Protein AF-A0A0V0SSB1-F1 (afdb_monomer_lite)

Sequence (75 aa):
LEGEGLKAIDGYAVTQDNYPIARQALVSRFGNPKRVIEHHIQAIADFRPNRDRTLRELHDELVTHVRSLRALNRD

Radius of gyration: 16.69 Å; chains: 1; bounding box: 37×26×40 Å

pLDDT: mean 93.25, std 6.68, range [52.12, 97.62]

Foldseek 3Di:
DDDPLCVQCVPDDPDPVCVVVSVVSCCVVPNDLPVLLVVLVVCLVPQDDDPVDDPVVSVVSNVVSVVSNVVSVVD

Structure (mmCIF, N/CA/C/O backbone):
data_AF-A0A0V0SSB1-F1
#
_entry.id   AF-A0A0V0SSB1-F1
#
loop_
_atom_site.group_PDB
_atom_site.id
_atom_site.type_symbol
_atom_site.label_atom_id
_atom_site.label_alt_id
_atom_site.label_comp_id
_atom_site.label_asym_id
_atom_site.label_entity_id
_atom_site.label_seq_id
_atom_site.pdbx_PDB_ins_code
_atom_site.Cartn_x
_atom_site.Cartn_y
_atom_site.Cartn_z
_atom_site.occupancy
_atom_site.B_iso_or_equiv
_atom_site.auth_seq_id
_atom_site.auth_comp_id
_atom_site.auth_asym_id
_atom_site.auth_atom_id
_atom_site.pdbx_PDB_model_num
ATOM 1 N N . LEU A 1 1 ? -13.610 -7.381 1.417 1.00 79.19 1 LEU A N 1
ATOM 2 C CA . LEU A 1 1 ? -12.572 -7.880 2.350 1.00 79.19 1 LEU A CA 1
ATOM 3 C C . LEU A 1 1 ? -12.953 -9.291 2.738 1.00 79.19 1 LEU A C 1
ATOM 5 O O . LEU A 1 1 ? -14.140 -9.556 2.854 1.00 79.19 1 LEU A O 1
ATOM 9 N N . GLU A 1 2 ? -11.975 -10.166 2.923 1.00 91.94 2 GLU A N 1
ATOM 10 C CA . GLU A 1 2 ? -12.185 -11.568 3.297 1.00 91.94 2 GLU A CA 1
ATOM 11 C C . GLU A 1 2 ? -11.189 -11.961 4.400 1.00 91.94 2 GLU A C 1
ATOM 13 O O . GLU A 1 2 ? -10.246 -11.216 4.694 1.00 91.94 2 GLU A O 1
ATOM 18 N N . GLY A 1 3 ? -11.403 -13.117 5.033 1.00 94.38 3 GLY A N 1
ATOM 19 C CA . GLY A 1 3 ? -10.482 -13.680 6.023 1.00 94.38 3 GLY A CA 1
ATOM 20 C C . GLY A 1 3 ? -10.229 -12.777 7.238 1.00 94.38 3 GLY A C 1
ATOM 21 O O . GLY A 1 3 ? -11.131 -12.111 7.745 1.00 94.38 3 GLY A O 1
ATOM 22 N N . GLU A 1 4 ? -8.985 -12.759 7.721 1.00 94.31 4 GLU A N 1
ATOM 23 C CA . GLU A 1 4 ? -8.584 -12.021 8.932 1.00 94.31 4 GLU A CA 1
ATOM 24 C C . GLU A 1 4 ? -8.762 -10.500 8.820 1.00 94.31 4 GLU A C 1
ATOM 26 O O . GLU A 1 4 ? -9.002 -9.835 9.827 1.00 94.31 4 GLU A O 1
ATOM 31 N N . GLY A 1 5 ? -8.688 -9.948 7.605 1.00 92.62 5 GLY A N 1
ATOM 32 C CA . GLY A 1 5 ? -8.945 -8.529 7.366 1.00 92.62 5 GLY A CA 1
ATOM 33 C C . GLY A 1 5 ? -10.411 -8.170 7.597 1.00 92.62 5 GLY A C 1
ATOM 34 O O . GLY A 1 5 ? -10.692 -7.169 8.246 1.00 92.62 5 GLY A O 1
ATOM 35 N N . LEU A 1 6 ? -11.341 -9.014 7.131 1.00 93.50 6 LEU A N 1
ATOM 36 C CA . LEU A 1 6 ? -12.769 -8.823 7.393 1.00 93.50 6 LEU A CA 1
ATOM 37 C C . LEU A 1 6 ? -13.071 -8.960 8.889 1.00 93.50 6 LEU A C 1
ATOM 39 O O . LEU A 1 6 ? -13.688 -8.069 9.462 1.00 93.50 6 LEU A O 1
ATOM 43 N N . LYS A 1 7 ? -12.541 -10.001 9.547 1.00 94.19 7 LYS A N 1
ATOM 44 C CA . LYS A 1 7 ? -12.705 -10.200 10.999 1.00 94.19 7 LYS A CA 1
ATOM 45 C C . LYS A 1 7 ? -12.211 -9.013 11.828 1.00 94.19 7 LYS A C 1
ATOM 47 O O . LYS A 1 7 ? -12.770 -8.725 12.878 1.00 94.19 7 LYS A O 1
ATOM 52 N N . ALA A 1 8 ? -11.157 -8.328 11.380 1.00 93.62 8 ALA A N 1
ATOM 53 C CA . ALA A 1 8 ? -10.605 -7.173 12.084 1.00 93.62 8 ALA A CA 1
ATOM 54 C C . ALA A 1 8 ? -11.522 -5.939 12.068 1.00 93.62 8 ALA A C 1
ATOM 56 O O . ALA A 1 8 ? -11.314 -5.036 12.876 1.00 93.62 8 ALA A O 1
ATOM 57 N N . ILE A 1 9 ? -12.507 -5.891 11.166 1.00 95.69 9 ILE A N 1
ATOM 58 C CA . ILE A 1 9 ? -13.418 -4.751 11.013 1.00 95.69 9 ILE A CA 1
ATOM 59 C C . ILE A 1 9 ? -14.904 -5.132 11.070 1.00 95.69 9 ILE A C 1
ATOM 61 O O . ILE A 1 9 ? -15.748 -4.262 10.893 1.00 95.69 9 ILE A O 1
ATOM 65 N N . ASP A 1 10 ? -15.226 -6.400 11.336 1.00 94.56 10 ASP A N 1
ATOM 66 C CA . ASP A 1 10 ? -16.596 -6.942 11.341 1.00 94.56 10 ASP A CA 1
ATOM 67 C C . ASP A 1 10 ? -17.512 -6.257 12.376 1.00 94.56 10 ASP A C 1
ATOM 69 O O . ASP A 1 10 ? -18.727 -6.206 12.223 1.00 94.56 10 ASP A O 1
ATOM 73 N N . GLY A 1 11 ? -16.922 -5.654 13.414 1.00 92.81 11 GLY A N 1
ATOM 74 C CA . GLY A 1 11 ? -17.639 -4.870 14.425 1.00 92.81 11 GLY A CA 1
ATOM 75 C C . GLY A 1 11 ? -18.021 -3.445 14.002 1.00 92.81 11 GLY A C 1
ATOM 76 O O . GLY A 1 11 ? -18.692 -2.756 14.769 1.00 92.81 11 GLY A O 1
ATOM 77 N N . TYR A 1 12 ? -17.603 -2.973 12.822 1.00 93.81 12 TYR A N 1
ATOM 78 C CA . TYR A 1 12 ? -17.942 -1.638 12.326 1.00 93.81 12 TYR A CA 1
ATOM 79 C C . TYR A 1 12 ? -19.100 -1.699 11.328 1.00 93.81 12 TYR A C 1
ATOM 81 O O . TYR A 1 12 ? -19.036 -2.398 10.319 1.00 93.81 12 TYR A O 1
ATOM 89 N N . ALA A 1 13 ? -20.142 -0.895 11.556 1.00 95.31 13 ALA A N 1
ATOM 90 C CA . ALA A 1 13 ? -21.197 -0.714 10.562 1.00 95.31 13 ALA A CA 1
ATOM 91 C C . ALA A 1 1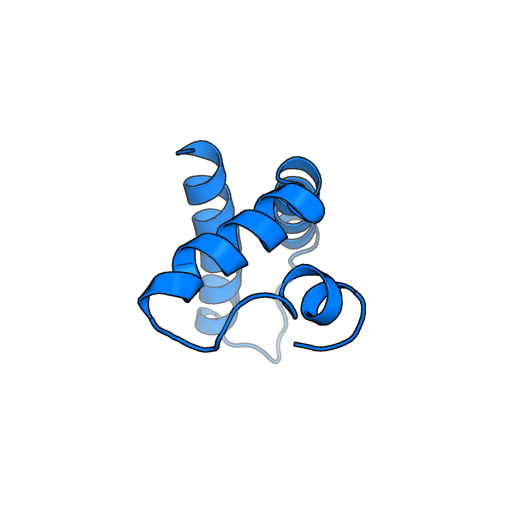3 ? -20.633 -0.059 9.288 1.00 95.31 13 ALA A C 1
ATOM 93 O O . ALA A 1 13 ? -19.789 0.836 9.370 1.00 95.31 13 ALA A O 1
ATOM 94 N N . VAL A 1 14 ? -21.126 -0.468 8.117 1.00 94.31 14 VAL A N 1
ATOM 95 C CA . VAL A 1 14 ? -20.656 0.036 6.817 1.00 94.31 14 VAL A CA 1
ATOM 96 C C . VAL A 1 14 ? -21.206 1.444 6.566 1.00 94.31 14 VAL A C 1
ATOM 98 O O . VAL A 1 14 ? -22.238 1.627 5.925 1.00 94.31 14 VAL A O 1
ATOM 101 N N . THR A 1 15 ? -20.515 2.448 7.100 1.00 96.50 15 THR A N 1
ATOM 102 C CA . THR A 1 15 ? -20.846 3.872 6.966 1.00 96.50 15 THR A CA 1
ATOM 103 C C . THR A 1 15 ? -19.598 4.690 6.632 1.00 96.50 15 THR A C 1
ATOM 105 O O . THR A 1 15 ? -18.469 4.239 6.835 1.00 96.50 15 THR A O 1
ATOM 108 N N . GLN A 1 16 ? -19.797 5.912 6.125 1.00 96.12 16 GLN A N 1
ATOM 109 C CA . GLN A 1 16 ? -18.695 6.842 5.851 1.00 96.12 16 GLN A CA 1
ATOM 110 C C . GLN A 1 16 ? -17.910 7.177 7.127 1.00 96.12 16 GLN A C 1
ATOM 112 O O . GLN A 1 16 ? -16.683 7.135 7.116 1.00 96.12 16 GLN A O 1
ATOM 117 N N . ASP A 1 17 ? -18.610 7.409 8.239 1.00 96.88 17 ASP A N 1
ATOM 118 C CA . ASP A 1 17 ? -17.999 7.781 9.523 1.00 96.88 17 ASP A CA 1
ATOM 119 C C . ASP A 1 17 ? -17.109 6.673 10.098 1.00 96.88 17 ASP A C 1
ATOM 121 O O . ASP A 1 17 ? -16.091 6.944 10.737 1.00 96.88 17 ASP A O 1
ATOM 125 N N . ASN A 1 18 ? -17.455 5.412 9.830 1.00 96.56 18 ASN A N 1
ATOM 126 C CA . ASN A 1 18 ? -16.693 4.266 10.312 1.00 96.56 18 ASN A CA 1
ATOM 127 C C . ASN A 1 18 ? -15.508 3.906 9.411 1.00 96.56 18 ASN A C 1
ATOM 129 O O . ASN A 1 18 ? -14.608 3.190 9.854 1.00 96.56 18 ASN A O 1
ATOM 133 N N . TYR A 1 19 ? -15.453 4.401 8.170 1.00 95.62 19 TYR A N 1
ATOM 134 C CA . TYR A 1 19 ? -14.379 4.054 7.240 1.00 95.62 19 TYR A CA 1
ATOM 135 C C . TYR A 1 19 ? -12.980 4.465 7.744 1.00 95.62 19 TYR A C 1
ATOM 137 O O . TYR A 1 19 ? -12.075 3.624 7.715 1.00 95.62 19 TYR A O 1
ATOM 145 N N . PRO A 1 20 ? -12.754 5.689 8.270 1.00 97.19 20 PRO A N 1
ATOM 146 C CA . PRO A 1 20 ? -11.462 6.055 8.849 1.00 97.19 20 PRO A CA 1
ATOM 147 C C . PRO A 1 20 ? -11.054 5.158 10.023 1.00 97.19 20 PRO A C 1
ATOM 149 O O . PRO A 1 20 ? -9.879 4.816 10.143 1.00 97.19 20 PRO A O 1
ATOM 152 N N . ILE A 1 21 ? -12.018 4.744 10.851 1.00 96.44 21 ILE A N 1
ATOM 153 C CA . ILE A 1 21 ? -11.789 3.916 12.041 1.00 96.44 21 ILE A CA 1
ATOM 154 C C . ILE A 1 21 ? -11.423 2.486 11.628 1.00 96.44 21 ILE A C 1
ATOM 156 O O . ILE A 1 21 ? -10.403 1.955 12.067 1.00 96.44 21 ILE A O 1
ATOM 160 N N . ALA A 1 22 ? -12.192 1.893 10.711 1.00 96.44 22 ALA A N 1
ATOM 161 C CA . ALA A 1 22 ? -11.912 0.576 10.146 1.00 96.44 22 ALA A CA 1
ATOM 162 C C . ALA A 1 22 ? -10.555 0.549 9.421 1.00 96.44 22 ALA A C 1
ATOM 164 O O . ALA A 1 22 ? -9.771 -0.386 9.596 1.00 96.44 22 ALA A O 1
ATOM 165 N N . ARG A 1 23 ? -10.223 1.609 8.666 1.00 95.88 23 ARG A N 1
ATOM 166 C CA . ARG A 1 23 ? -8.900 1.768 8.043 1.00 95.88 23 ARG A CA 1
ATOM 167 C C . ARG A 1 23 ? -7.794 1.783 9.096 1.00 95.88 23 ARG A C 1
ATOM 169 O O . ARG A 1 23 ? -6.798 1.084 8.928 1.00 95.88 23 ARG A O 1
ATOM 176 N N . GLN A 1 24 ? -7.963 2.544 10.177 1.00 95.94 24 GLN A N 1
ATOM 177 C CA . GLN A 1 24 ? -6.970 2.622 11.248 1.00 95.94 24 GLN A CA 1
ATOM 178 C C . GLN A 1 24 ? -6.787 1.277 11.961 1.00 95.94 24 GLN A C 1
ATOM 180 O O . GLN A 1 24 ? -5.654 0.902 12.248 1.00 95.94 24 GLN A O 1
ATOM 185 N N . ALA A 1 25 ? -7.864 0.524 12.199 1.00 95.69 25 ALA A N 1
ATOM 186 C CA . ALA A 1 25 ? -7.788 -0.815 12.781 1.00 95.69 25 ALA A CA 1
ATOM 187 C C . ALA A 1 25 ? -6.967 -1.773 11.898 1.00 95.69 25 ALA A C 1
ATOM 189 O O . ALA A 1 25 ? -6.095 -2.491 12.392 1.00 95.69 25 ALA A O 1
ATOM 190 N N . LEU A 1 26 ? -7.179 -1.729 10.578 1.00 96.19 26 LEU A N 1
ATOM 191 C CA . LEU A 1 26 ? -6.397 -2.513 9.620 1.00 96.19 26 LEU A CA 1
ATOM 192 C C . LEU A 1 26 ? -4.923 -2.092 9.598 1.00 96.19 26 LEU A C 1
ATOM 194 O O . LEU A 1 26 ? -4.048 -2.953 9.657 1.00 96.19 26 LEU A O 1
ATOM 198 N N . VAL A 1 27 ? -4.636 -0.787 9.558 1.00 94.00 27 VAL A N 1
ATOM 199 C CA . VAL A 1 27 ? -3.258 -0.267 9.585 1.00 94.00 27 VAL A CA 1
ATOM 200 C C . VAL A 1 27 ? -2.564 -0.621 10.899 1.00 94.00 27 VAL A C 1
ATOM 202 O O . VAL A 1 27 ? -1.419 -1.052 10.880 1.00 94.00 27 VAL A O 1
ATOM 205 N N . SER A 1 28 ? -3.244 -0.516 12.038 1.00 93.75 28 SER A N 1
ATOM 206 C CA . SER A 1 28 ? -2.653 -0.858 13.333 1.00 93.75 28 SER A CA 1
ATOM 207 C C . SER A 1 28 ? -2.349 -2.349 13.465 1.00 93.75 28 SER A C 1
ATOM 209 O O . SER A 1 28 ? -1.378 -2.712 14.124 1.00 93.75 28 SER A O 1
ATOM 211 N N . ARG A 1 29 ? -3.187 -3.218 12.888 1.00 94.50 29 ARG A N 1
ATOM 212 C CA . ARG A 1 29 ? -3.043 -4.673 13.025 1.00 94.50 29 ARG A CA 1
ATOM 213 C C . ARG A 1 29 ? -2.123 -5.287 11.973 1.00 94.50 29 ARG A C 1
ATOM 215 O O . ARG A 1 29 ? -1.405 -6.234 12.276 1.00 94.50 29 ARG A O 1
ATOM 222 N N . PHE A 1 30 ? -2.166 -4.782 10.745 1.00 93.56 30 PHE A N 1
ATOM 223 C CA . PHE A 1 30 ? -1.480 -5.377 9.594 1.00 93.56 30 PHE A CA 1
ATOM 224 C C . PHE A 1 30 ? -0.463 -4.441 8.937 1.00 93.56 30 PHE A C 1
ATOM 226 O O . PHE A 1 30 ? 0.282 -4.870 8.055 1.00 93.56 30 PHE A O 1
ATOM 233 N N . GLY A 1 31 ? -0.419 -3.172 9.340 1.00 91.31 31 GLY A N 1
ATOM 234 C CA . GLY A 1 31 ? 0.550 -2.215 8.834 1.00 91.31 31 GLY A CA 1
ATOM 235 C C . GLY A 1 31 ? 1.967 -2.649 9.180 1.00 91.31 31 GLY A C 1
ATOM 236 O O . GLY A 1 31 ? 2.313 -2.879 10.335 1.00 91.31 31 GLY A O 1
ATOM 237 N N . ASN A 1 32 ? 2.803 -2.749 8.154 1.00 93.75 32 ASN A N 1
ATOM 238 C CA . ASN A 1 32 ? 4.227 -2.997 8.309 1.00 93.75 32 ASN A CA 1
ATOM 239 C C . ASN A 1 32 ? 4.993 -2.120 7.309 1.00 93.75 32 ASN A C 1
ATOM 241 O O . ASN A 1 32 ? 5.330 -2.588 6.219 1.00 93.75 32 ASN A O 1
ATOM 245 N N . PRO A 1 33 ? 5.251 -0.843 7.658 1.00 90.12 33 PRO A N 1
ATOM 246 C CA . PRO A 1 33 ? 5.915 0.102 6.765 1.00 90.12 33 PRO A CA 1
ATOM 247 C C . PRO A 1 33 ? 7.266 -0.406 6.260 1.00 90.12 33 PRO A C 1
ATOM 249 O O . PRO A 1 33 ? 7.557 -0.266 5.079 1.00 90.12 33 PRO A O 1
ATOM 252 N N . LYS A 1 34 ? 8.055 -1.079 7.112 1.00 92.00 34 LYS A N 1
ATOM 253 C CA . LYS A 1 34 ? 9.353 -1.656 6.722 1.00 92.00 34 LYS A CA 1
ATOM 254 C C . LYS A 1 34 ? 9.204 -2.673 5.596 1.00 92.00 34 LYS A C 1
ATOM 256 O O . LYS A 1 34 ? 9.855 -2.543 4.569 1.00 92.00 34 LYS A O 1
ATOM 261 N N . ARG A 1 35 ? 8.285 -3.628 5.750 1.00 94.31 35 ARG A N 1
ATOM 262 C CA . ARG A 1 35 ? 8.021 -4.651 4.730 1.00 94.31 35 ARG A CA 1
ATOM 263 C C . ARG A 1 35 ? 7.482 -4.046 3.428 1.00 94.31 35 ARG A C 1
ATOM 265 O O . ARG A 1 35 ? 7.803 -4.535 2.349 1.00 94.31 35 ARG A O 1
ATOM 272 N N . VAL A 1 36 ? 6.668 -2.992 3.510 1.00 93.56 36 VAL A N 1
ATOM 273 C CA . VAL A 1 36 ? 6.172 -2.272 2.322 1.00 93.56 36 VAL A CA 1
ATOM 274 C C . VAL A 1 36 ? 7.314 -1.533 1.611 1.00 93.56 36 VAL A C 1
ATOM 276 O O . VAL A 1 36 ? 7.413 -1.595 0.386 1.00 93.56 36 VAL A O 1
ATOM 279 N N . ILE A 1 37 ? 8.205 -0.883 2.365 1.00 94.19 37 ILE A N 1
ATOM 280 C CA . ILE A 1 37 ? 9.410 -0.230 1.835 1.00 94.19 37 ILE A CA 1
ATOM 281 C C . ILE A 1 37 ? 10.311 -1.255 1.139 1.00 94.19 37 ILE A C 1
ATOM 283 O O . ILE A 1 37 ? 10.679 -1.055 -0.017 1.00 94.19 37 ILE A O 1
ATOM 287 N N . GLU A 1 38 ? 10.622 -2.367 1.807 1.00 95.94 38 GLU A N 1
ATOM 288 C CA . GLU A 1 38 ? 11.434 -3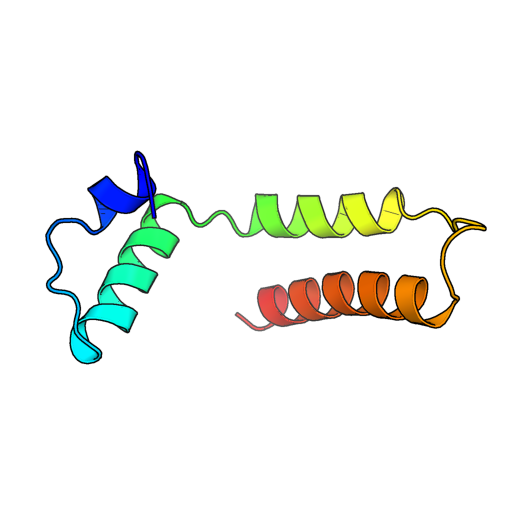.458 1.255 1.00 95.94 38 GLU A CA 1
ATOM 289 C C . GLU A 1 38 ? 10.835 -4.004 -0.043 1.00 95.94 38 GLU A C 1
ATOM 291 O O . GLU A 1 38 ? 11.551 -4.150 -1.030 1.00 95.94 38 GLU A O 1
ATOM 296 N N . HIS A 1 39 ? 9.517 -4.227 -0.083 1.00 96.31 39 HIS A N 1
ATOM 297 C CA . HIS A 1 39 ? 8.823 -4.672 -1.290 1.00 96.31 39 HIS A CA 1
ATOM 298 C C . HIS A 1 39 ? 9.025 -3.706 -2.467 1.00 96.31 39 HIS A C 1
ATOM 300 O O . HIS A 1 39 ? 9.354 -4.144 -3.568 1.00 96.31 39 HIS A O 1
ATOM 306 N N . HIS A 1 40 ? 8.864 -2.398 -2.250 1.00 97.12 40 HIS A N 1
ATOM 307 C CA . HIS A 1 40 ? 9.054 -1.408 -3.310 1.00 97.12 40 HIS A CA 1
ATOM 308 C C . HIS A 1 40 ? 10.516 -1.279 -3.754 1.00 97.12 40 HIS A C 1
ATOM 310 O O . HIS A 1 40 ? 10.770 -1.149 -4.949 1.00 97.12 40 HIS A O 1
ATOM 316 N N . ILE A 1 41 ? 11.475 -1.336 -2.825 1.00 96.31 41 ILE A N 1
ATOM 317 C CA . ILE A 1 41 ? 12.908 -1.332 -3.158 1.00 96.31 41 ILE A CA 1
ATOM 318 C C . ILE A 1 41 ? 13.255 -2.560 -4.003 1.00 96.31 41 ILE A C 1
ATOM 320 O O . ILE A 1 41 ? 13.908 -2.422 -5.037 1.00 96.31 41 ILE A O 1
ATOM 324 N N . GLN A 1 42 ? 12.781 -3.739 -3.597 1.00 97.62 42 GLN A N 1
ATOM 325 C CA . GLN A 1 42 ? 13.030 -4.981 -4.318 1.00 97.62 42 GLN A CA 1
ATOM 326 C C . GLN A 1 42 ? 12.401 -4.952 -5.716 1.00 97.62 42 GLN A C 1
ATOM 328 O O . GLN A 1 42 ? 13.075 -5.279 -6.686 1.00 97.62 42 GLN A O 1
ATOM 333 N N . ALA A 1 43 ? 11.161 -4.467 -5.849 1.00 96.50 43 ALA A N 1
ATOM 334 C CA . ALA A 1 43 ? 10.502 -4.321 -7.148 1.00 96.50 43 ALA A CA 1
ATOM 335 C C . ALA A 1 43 ? 11.284 -3.404 -8.107 1.00 96.50 43 ALA A C 1
ATOM 337 O O . ALA A 1 43 ? 11.395 -3.703 -9.292 1.00 96.50 43 ALA A O 1
ATOM 338 N N . ILE A 1 44 ? 11.880 -2.318 -7.597 1.00 96.50 44 ILE A N 1
ATOM 339 C CA . ILE A 1 44 ? 12.750 -1.437 -8.391 1.00 96.50 44 ILE A CA 1
ATOM 340 C C . ILE A 1 44 ? 14.064 -2.142 -8.764 1.00 96.50 44 ILE A C 1
ATOM 342 O O . ILE A 1 44 ? 14.508 -2.031 -9.905 1.00 96.50 44 ILE A O 1
ATOM 346 N N . ALA A 1 45 ? 14.696 -2.864 -7.833 1.00 96.62 45 ALA A N 1
ATOM 347 C CA . ALA A 1 45 ? 15.955 -3.575 -8.082 1.00 96.62 45 ALA A CA 1
ATOM 348 C C . ALA A 1 45 ? 15.798 -4.709 -9.117 1.00 96.62 45 ALA A C 1
ATOM 350 O O . ALA A 1 45 ? 16.649 -4.905 -9.997 1.00 96.62 45 ALA A O 1
ATOM 351 N N . ASP A 1 46 ? 14.673 -5.415 -9.043 1.00 96.19 46 ASP A N 1
ATOM 352 C CA . ASP A 1 46 ? 14.314 -6.510 -9.942 1.00 96.19 46 ASP A CA 1
ATOM 353 C C . ASP A 1 46 ? 13.682 -6.021 -11.243 1.00 96.19 46 ASP A C 1
ATOM 355 O O . ASP A 1 46 ? 13.467 -6.818 -12.157 1.00 96.19 46 ASP A O 1
ATOM 359 N N . PHE A 1 47 ? 13.423 -4.718 -11.372 1.00 94.31 47 PHE A N 1
ATOM 360 C CA . PHE A 1 47 ? 12.803 -4.158 -12.558 1.00 94.31 47 PHE A CA 1
ATOM 361 C C . PHE A 1 47 ? 13.645 -4.459 -13.801 1.00 94.31 47 PHE A C 1
ATOM 363 O O . PHE A 1 47 ? 14.847 -4.166 -13.869 1.00 94.31 47 PHE A O 1
ATOM 370 N N . ARG A 1 48 ? 13.015 -5.063 -14.809 1.00 91.50 48 ARG A N 1
ATOM 371 C CA . ARG A 1 48 ? 13.636 -5.367 -16.099 1.00 91.50 48 ARG A CA 1
ATOM 372 C C . ARG A 1 48 ? 12.725 -4.892 -17.228 1.00 91.50 48 ARG A C 1
ATOM 374 O O . ARG A 1 48 ? 11.525 -5.163 -17.187 1.00 91.50 48 ARG A O 1
ATOM 381 N N . PRO A 1 49 ? 13.273 -4.212 -18.250 1.00 85.75 49 PRO A N 1
ATOM 382 C CA . PRO A 1 49 ? 12.505 -3.859 -19.434 1.00 85.75 49 PRO A CA 1
ATOM 383 C C . PRO A 1 49 ? 11.937 -5.117 -20.095 1.00 85.75 49 PRO A C 1
ATOM 385 O O . PRO A 1 49 ? 12.661 -6.089 -20.310 1.00 85.75 49 PRO A O 1
ATOM 388 N N . ASN A 1 50 ? 10.654 -5.080 -20.443 1.00 87.62 50 ASN A N 1
ATOM 389 C CA . ASN A 1 50 ? 9.988 -6.137 -21.195 1.00 87.62 50 ASN A CA 1
ATOM 390 C C . ASN A 1 50 ? 9.662 -5.623 -22.607 1.00 87.62 50 ASN A C 1
ATOM 392 O O . ASN A 1 50 ? 9.154 -4.513 -22.747 1.00 87.62 50 ASN A O 1
ATOM 396 N N . ARG A 1 51 ? 9.941 -6.428 -23.642 1.00 87.88 51 ARG A N 1
ATOM 397 C CA . ARG A 1 51 ? 9.618 -6.115 -25.045 1.00 87.88 51 ARG A CA 1
ATOM 398 C C . ARG A 1 51 ? 8.112 -6.062 -25.315 1.00 87.88 51 ARG A C 1
ATOM 400 O O . ARG A 1 51 ? 7.708 -5.375 -26.245 1.00 87.88 51 ARG A O 1
ATOM 407 N N . ASP A 1 52 ? 7.309 -6.724 -24.487 1.00 94.94 52 ASP A N 1
ATOM 408 C CA . ASP A 1 52 ? 5.846 -6.744 -24.602 1.00 94.94 52 ASP A CA 1
ATOM 409 C C . ASP A 1 52 ? 5.182 -5.497 -23.999 1.00 94.94 52 ASP A C 1
ATOM 411 O O . ASP A 1 52 ? 3.966 -5.340 -24.079 1.00 94.94 52 ASP A O 1
ATOM 415 N N . ARG A 1 53 ? 5.964 -4.613 -23.366 1.00 95.06 53 ARG A N 1
ATOM 416 C CA . ARG A 1 53 ? 5.467 -3.423 -22.675 1.00 95.06 53 ARG A CA 1
ATOM 417 C C . ARG A 1 53 ? 6.028 -2.162 -23.302 1.00 95.06 53 ARG A C 1
ATOM 419 O O . ARG A 1 53 ? 7.202 -2.070 -23.657 1.00 95.06 53 ARG A O 1
ATOM 426 N N . THR A 1 54 ? 5.183 -1.151 -23.395 1.00 96.12 54 THR A N 1
ATOM 427 C CA . THR A 1 54 ? 5.578 0.179 -23.841 1.00 96.12 54 THR A CA 1
ATOM 428 C C . THR A 1 54 ? 6.463 0.859 -22.798 1.00 96.12 54 THR A C 1
ATOM 430 O O . THR A 1 54 ? 6.375 0.605 -21.595 1.00 96.12 54 THR A O 1
ATOM 433 N N . LEU A 1 55 ? 7.277 1.818 -23.245 1.00 94.94 55 LEU A N 1
ATOM 434 C CA . LEU A 1 55 ? 8.081 2.639 -22.338 1.00 94.94 55 LEU A CA 1
ATOM 435 C C . LEU A 1 55 ? 7.219 3.391 -21.311 1.00 94.94 55 LEU A C 1
ATOM 437 O O . LEU A 1 55 ? 7.658 3.600 -20.184 1.00 94.94 55 LEU A O 1
ATOM 441 N N . ARG A 1 56 ? 5.990 3.774 -21.684 1.00 96.38 56 ARG A N 1
ATOM 442 C CA . ARG A 1 56 ? 5.050 4.445 -20.780 1.00 96.38 56 ARG A CA 1
ATOM 443 C C . ARG A 1 56 ? 4.628 3.529 -19.636 1.00 96.38 56 ARG A C 1
ATOM 445 O O . ARG A 1 56 ? 4.714 3.939 -18.489 1.00 96.38 56 ARG A O 1
ATOM 452 N N . GLU A 1 57 ? 4.259 2.286 -19.927 1.00 95.94 57 GLU A N 1
ATOM 453 C CA . GLU A 1 57 ? 3.870 1.320 -18.891 1.00 95.94 57 GLU A CA 1
ATOM 454 C C . GLU A 1 57 ? 5.028 0.988 -17.949 1.00 95.94 57 GLU A C 1
ATOM 456 O O . GLU A 1 57 ? 4.818 0.818 -16.750 1.00 95.94 57 GLU A O 1
ATOM 461 N N . LEU A 1 58 ? 6.249 0.900 -18.484 1.00 95.81 58 LEU A N 1
ATOM 462 C CA . LEU A 1 58 ? 7.457 0.689 -17.688 1.00 95.81 58 LEU A CA 1
ATOM 463 C C . LEU A 1 58 ? 7.749 1.898 -16.784 1.00 95.81 58 LEU A C 1
ATOM 465 O O . LEU A 1 58 ? 8.054 1.744 -15.603 1.00 95.81 58 LEU A O 1
ATOM 469 N N . HIS A 1 59 ? 7.620 3.108 -17.329 1.00 95.56 59 HIS A N 1
ATOM 470 C CA . HIS A 1 59 ? 7.771 4.350 -16.578 1.00 95.56 59 HIS A CA 1
ATOM 471 C C . HIS A 1 59 ? 6.724 4.477 -15.464 1.00 95.56 59 HIS A C 1
ATOM 473 O O . HIS A 1 59 ? 7.071 4.813 -14.334 1.00 95.56 59 HIS A O 1
ATOM 479 N N . ASP A 1 60 ? 5.456 4.197 -15.760 1.00 96.50 60 ASP A N 1
ATOM 480 C CA . ASP A 1 60 ? 4.358 4.375 -14.809 1.00 96.50 60 ASP A CA 1
ATOM 481 C C . ASP A 1 60 ? 4.462 3.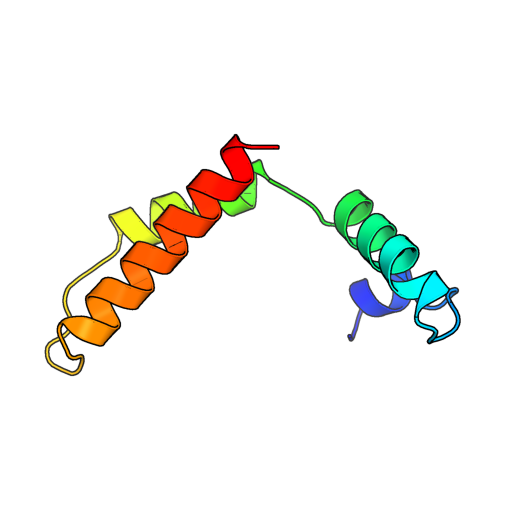405 -13.621 1.00 96.50 60 ASP A C 1
ATOM 483 O O . ASP A 1 60 ? 4.180 3.792 -12.482 1.00 96.50 60 ASP A O 1
ATOM 487 N N . GLU A 1 61 ? 4.951 2.182 -13.845 1.00 95.81 61 GLU A N 1
ATOM 488 C CA . GLU A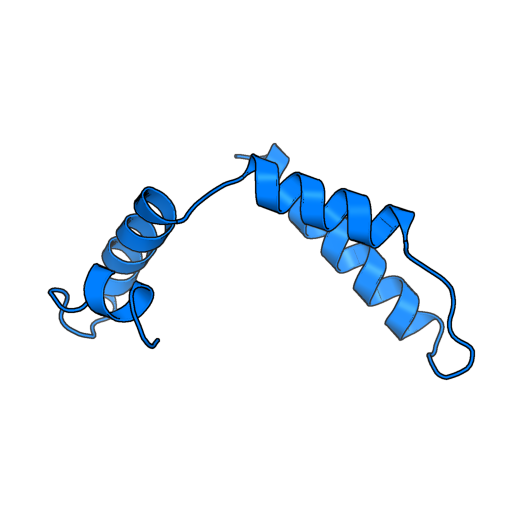 1 61 ? 5.270 1.234 -12.770 1.00 95.81 61 GLU A CA 1
ATOM 489 C C . GLU A 1 61 ? 6.409 1.742 -11.876 1.00 95.81 61 GLU A C 1
ATOM 491 O O . GLU A 1 61 ? 6.243 1.837 -10.656 1.00 95.81 61 GLU A O 1
ATOM 496 N N . LEU A 1 62 ? 7.537 2.152 -12.468 1.00 96.12 62 LEU A N 1
ATOM 497 C CA . LEU A 1 62 ? 8.664 2.711 -11.712 1.00 96.12 62 LEU A CA 1
ATOM 498 C C . LEU A 1 62 ? 8.236 3.930 -10.888 1.00 96.12 62 LEU A C 1
ATOM 500 O O . LEU A 1 62 ? 8.554 4.044 -9.701 1.00 96.12 62 LEU A O 1
ATOM 504 N N . VAL A 1 63 ? 7.470 4.835 -11.497 1.00 96.69 63 VAL A N 1
ATOM 505 C CA . VAL A 1 63 ? 6.953 6.031 -10.831 1.00 96.69 63 VAL A CA 1
ATOM 506 C C . VAL A 1 63 ? 5.996 5.676 -9.697 1.00 96.69 63 VAL A C 1
ATOM 508 O O . VAL A 1 63 ? 6.005 6.361 -8.674 1.00 96.69 63 VAL A O 1
ATOM 511 N N . THR A 1 64 ? 5.206 4.611 -9.829 1.00 97.31 64 THR A N 1
ATOM 512 C CA . THR A 1 64 ? 4.318 4.134 -8.761 1.00 97.31 64 THR A CA 1
ATOM 513 C C . THR A 1 64 ? 5.122 3.715 -7.533 1.00 97.31 64 THR A C 1
ATOM 515 O O . THR A 1 64 ? 4.856 4.211 -6.437 1.00 97.31 64 THR A O 1
ATOM 518 N N . HIS A 1 65 ? 6.165 2.898 -7.704 1.00 96.75 65 HIS A N 1
ATOM 519 C CA . HIS A 1 65 ? 7.032 2.494 -6.593 1.00 96.75 65 HIS A CA 1
ATOM 520 C C . HIS A 1 65 ? 7.742 3.686 -5.938 1.00 96.75 65 HIS A C 1
ATOM 522 O O . HIS A 1 65 ? 7.739 3.815 -4.712 1.00 96.75 65 HIS A O 1
ATOM 528 N N . VAL A 1 66 ? 8.283 4.613 -6.737 1.00 95.81 66 VAL A N 1
ATOM 529 C CA . VAL A 1 66 ? 8.951 5.818 -6.216 1.00 95.81 66 VAL A CA 1
ATOM 530 C C . VAL A 1 66 ? 7.976 6.730 -5.463 1.00 95.81 66 VAL A C 1
ATOM 532 O O . VAL A 1 66 ? 8.329 7.278 -4.417 1.00 95.81 66 VAL A O 1
ATOM 535 N N . ARG A 1 67 ? 6.747 6.912 -5.963 1.00 96.06 67 ARG A N 1
ATOM 536 C CA . ARG A 1 67 ? 5.719 7.720 -5.288 1.00 96.06 67 ARG A CA 1
ATOM 537 C C . ARG A 1 67 ? 5.301 7.098 -3.959 1.00 96.06 67 ARG A C 1
ATOM 539 O O . ARG A 1 67 ? 5.223 7.836 -2.980 1.00 96.06 67 ARG A O 1
ATOM 546 N N . SER A 1 68 ? 5.107 5.780 -3.903 1.00 94.31 68 SER A N 1
ATOM 547 C CA . SER A 1 68 ? 4.795 5.079 -2.651 1.00 94.31 68 SER A CA 1
ATOM 548 C C . SER A 1 68 ? 5.915 5.229 -1.622 1.00 94.31 68 SER A C 1
ATOM 550 O O . SER A 1 68 ? 5.645 5.600 -0.484 1.00 94.31 68 SER A O 1
ATOM 552 N N . LEU A 1 69 ? 7.179 5.050 -2.024 1.00 95.19 69 LEU A N 1
ATOM 553 C CA . LEU A 1 69 ? 8.328 5.271 -1.136 1.00 95.19 69 LEU A CA 1
ATOM 554 C C . LEU A 1 69 ? 8.411 6.719 -0.631 1.00 95.19 69 LEU A C 1
ATOM 556 O O . LEU A 1 69 ? 8.697 6.949 0.541 1.00 95.19 69 LEU A O 1
ATOM 560 N N . ARG A 1 70 ? 8.129 7.710 -1.487 1.00 93.31 70 ARG A N 1
ATOM 561 C CA . ARG A 1 70 ? 8.078 9.122 -1.072 1.00 93.31 70 ARG A CA 1
ATOM 562 C C . ARG A 1 70 ? 6.951 9.408 -0.087 1.00 93.31 70 ARG A C 1
ATOM 564 O O . ARG A 1 70 ? 7.156 10.235 0.791 1.00 93.31 70 ARG A O 1
ATOM 571 N N . ALA A 1 71 ? 5.785 8.789 -0.256 1.00 91.50 71 ALA A N 1
ATOM 572 C CA . ALA A 1 71 ? 4.672 8.946 0.674 1.00 91.50 71 ALA A CA 1
ATOM 573 C C . ALA A 1 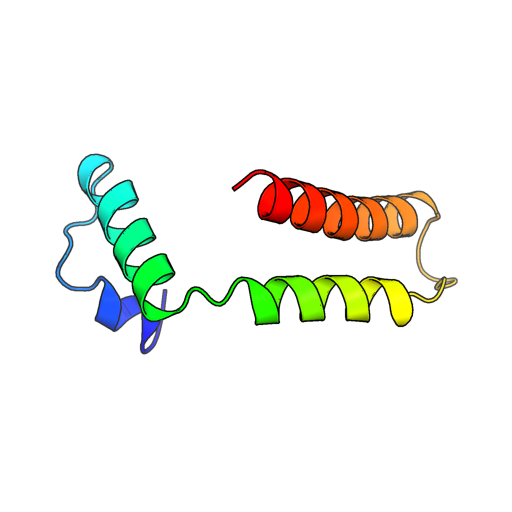71 ? 5.027 8.359 2.047 1.00 91.50 71 ALA A C 1
ATOM 575 O O . ALA A 1 71 ? 4.894 9.049 3.046 1.00 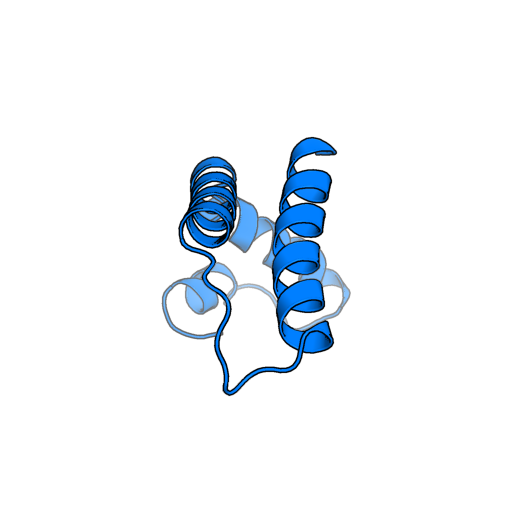91.50 71 ALA A O 1
ATOM 576 N N . LEU A 1 72 ? 5.606 7.155 2.071 1.00 88.31 72 LEU A N 1
ATOM 577 C CA . LEU A 1 72 ? 6.020 6.466 3.300 1.00 88.31 72 LEU A CA 1
ATOM 578 C C . LEU A 1 72 ? 7.137 7.176 4.079 1.00 88.31 72 LEU A C 1
ATOM 580 O O . LEU A 1 72 ? 7.298 6.915 5.261 1.00 88.31 72 LEU A O 1
ATOM 584 N N . ASN A 1 73 ? 7.927 8.033 3.425 1.00 81.12 73 ASN A N 1
ATOM 585 C CA . ASN A 1 73 ? 8.972 8.840 4.070 1.00 81.12 73 ASN A CA 1
ATOM 586 C C . ASN A 1 73 ? 8.488 10.251 4.468 1.00 81.12 73 ASN A C 1
ATOM 588 O O . ASN A 1 73 ? 9.278 11.068 4.936 1.00 81.12 73 ASN A O 1
ATOM 592 N N . ARG A 1 74 ? 7.226 10.588 4.176 1.00 65.44 74 ARG A N 1
ATOM 593 C CA . ARG A 1 74 ? 6.579 11.850 4.574 1.00 65.44 74 ARG A CA 1
ATOM 594 C C . ARG A 1 74 ? 5.627 11.674 5.762 1.00 65.44 74 ARG A C 1
ATOM 596 O O . ARG A 1 74 ? 5.080 12.680 6.210 1.00 65.44 74 ARG A O 1
ATOM 603 N N . ASP A 1 75 ? 5.465 10.438 6.227 1.00 52.12 75 ASP A N 1
ATOM 604 C CA . ASP A 1 75 ? 4.805 10.054 7.479 1.00 52.12 75 ASP A CA 1
ATOM 605 C C . ASP A 1 75 ? 5.854 9.868 8.589 1.00 52.12 75 ASP A C 1
ATOM 607 O O . ASP A 1 75 ? 5.526 10.158 9.762 1.00 52.12 75 ASP A O 1
#

Secondary structure (DSSP, 8-state):
--HHHHHTTTTS-SSTTTHHHHHHHHHHHH--HHHHHHHHHHHHHT----TTS-HHHHHHHHHHHHHHHHHHT--